Protein AF-A0A7M5USA5-F1 (afdb_monomer_lite)

Organism: NCBI:txid252671

pLDDT: mean 71.32, std 24.09, range [28.53, 96.38]

Structure (mmCIF, N/CA/C/O backbone):
data_AF-A0A7M5USA5-F1
#
_entry.id   AF-A0A7M5USA5-F1
#
loop_
_atom_site.group_PDB
_atom_site.id
_atom_site.type_symbol
_atom_site.label_atom_id
_atom_site.label_alt_id
_atom_site.label_comp_id
_atom_site.label_asym_id
_atom_site.label_entity_id
_atom_site.label_seq_id
_atom_site.pdbx_PDB_ins_code
_atom_site.Cartn_x
_atom_site.Cartn_y
_atom_site.Cartn_z
_atom_site.occupancy
_atom_site.B_iso_or_equiv
_atom_site.auth_seq_id
_atom_site.auth_comp_id
_atom_site.auth_asym_id
_atom_site.auth_atom_id
_atom_site.pdbx_PDB_model_num
ATOM 1 N N . GLU A 1 1 ? 6.408 -23.759 -11.674 1.00 32.53 1 GLU A N 1
ATOM 2 C CA . GLU A 1 1 ? 5.361 -23.485 -12.680 1.00 32.53 1 GLU A CA 1
ATOM 3 C C . GLU A 1 1 ? 4.675 -22.174 -12.311 1.00 32.53 1 GLU A C 1
ATOM 5 O O . GLU A 1 1 ? 4.204 -22.049 -11.188 1.00 32.53 1 GLU A O 1
ATOM 10 N N . LEU A 1 2 ? 4.732 -21.152 -13.175 1.00 35.84 2 LEU A N 1
ATOM 11 C CA . LEU A 1 2 ? 4.056 -19.869 -12.933 1.00 35.84 2 LEU A CA 1
ATOM 12 C C . LEU A 1 2 ? 2.534 -20.080 -13.027 1.00 35.84 2 LEU A C 1
ATOM 14 O O . LEU A 1 2 ? 2.083 -20.616 -14.042 1.00 35.84 2 LEU A O 1
ATOM 18 N N . PRO A 1 3 ? 1.722 -19.645 -12.047 1.00 38.16 3 PRO A N 1
ATOM 19 C CA . PRO A 1 3 ? 0.278 -19.741 -12.179 1.00 38.16 3 PRO A CA 1
ATOM 20 C C . PRO A 1 3 ? -0.201 -18.776 -13.269 1.00 38.16 3 PRO A C 1
ATOM 22 O O . PRO A 1 3 ? -0.024 -17.559 -13.188 1.00 38.16 3 PRO A O 1
ATOM 25 N N . ALA A 1 4 ? -0.793 -19.354 -14.312 1.00 43.62 4 ALA A N 1
ATOM 26 C CA . ALA A 1 4 ? -1.356 -18.646 -15.446 1.00 43.62 4 ALA A CA 1
ATOM 27 C C . ALA A 1 4 ? -2.430 -17.650 -14.983 1.00 43.62 4 ALA A C 1
ATOM 29 O O . ALA A 1 4 ? -3.458 -18.028 -14.419 1.00 43.62 4 ALA A O 1
ATOM 30 N N . ILE A 1 5 ? -2.191 -16.365 -15.248 1.00 43.75 5 ILE A N 1
ATOM 31 C CA . ILE A 1 5 ? -3.155 -15.292 -15.009 1.00 43.75 5 ILE A CA 1
ATOM 32 C C . ILE A 1 5 ? -4.403 -15.580 -15.867 1.00 43.75 5 ILE A C 1
ATOM 34 O O . ILE A 1 5 ? -4.290 -15.653 -17.095 1.00 43.75 5 ILE A O 1
ATOM 38 N N . PRO A 1 6 ? -5.601 -15.740 -15.274 1.00 43.00 6 PRO A N 1
ATOM 39 C CA . PRO A 1 6 ? -6.801 -16.088 -16.026 1.00 43.00 6 PRO A CA 1
ATOM 40 C C . PRO A 1 6 ? -7.137 -15.019 -17.074 1.00 43.00 6 PRO A C 1
ATOM 42 O O . PRO A 1 6 ? -7.318 -13.846 -16.743 1.00 43.00 6 PRO A O 1
ATOM 45 N N . ALA A 1 7 ? -7.322 -15.429 -18.334 1.00 45.47 7 ALA A N 1
ATOM 46 C CA . ALA A 1 7 ? -7.621 -14.553 -19.479 1.00 45.47 7 ALA A CA 1
ATOM 47 C C . ALA A 1 7 ? -8.850 -13.631 -19.289 1.00 45.47 7 ALA A C 1
ATOM 49 O O . ALA A 1 7 ? -9.015 -12.633 -19.993 1.00 45.47 7 ALA A O 1
ATOM 50 N N . LYS A 1 8 ? -9.709 -13.932 -18.306 1.00 41.00 8 LYS A N 1
ATOM 51 C CA . LYS A 1 8 ? -10.848 -13.094 -17.907 1.00 41.00 8 LYS A CA 1
ATOM 52 C C . LYS A 1 8 ? -10.419 -11.763 -17.270 1.00 41.00 8 LYS A C 1
ATOM 54 O O . LYS A 1 8 ? -11.125 -10.774 -17.447 1.00 41.00 8 LYS A O 1
ATOM 59 N N . ILE A 1 9 ? -9.260 -11.714 -16.608 1.00 43.91 9 ILE A N 1
ATOM 60 C CA . ILE A 1 9 ? -8.714 -10.496 -15.983 1.00 43.91 9 ILE A CA 1
ATOM 61 C C . ILE A 1 9 ? -8.179 -9.536 -17.060 1.00 43.91 9 ILE A C 1
ATOM 63 O O . ILE A 1 9 ? -8.487 -8.346 -17.041 1.00 43.91 9 ILE A O 1
ATOM 67 N N . LEU A 1 10 ? -7.502 -10.064 -18.087 1.00 42.41 10 LEU A N 1
ATOM 68 C CA . LEU A 1 10 ? -6.999 -9.288 -19.233 1.00 42.41 10 LEU A CA 1
ATOM 69 C C . LEU A 1 10 ? -8.112 -8.626 -20.067 1.00 42.41 10 LEU A C 1
ATOM 71 O O . LEU A 1 10 ? -7.900 -7.559 -20.645 1.00 42.41 10 LEU A O 1
ATOM 75 N N . LYS A 1 11 ? -9.315 -9.216 -20.118 1.00 42.72 11 LYS A N 1
ATOM 76 C CA . LYS A 1 11 ? -10.466 -8.623 -20.825 1.00 42.72 11 LYS A CA 1
ATOM 77 C C . LYS A 1 11 ? -11.114 -7.455 -20.075 1.00 42.72 11 LYS A C 1
ATOM 79 O O . LYS A 1 11 ? -11.674 -6.581 -20.728 1.00 42.72 11 LYS A O 1
ATOM 84 N N . GLN A 1 12 ? -11.025 -7.405 -18.745 1.00 43.75 12 GLN A N 1
ATOM 85 C CA . GLN A 1 12 ? -11.621 -6.316 -17.957 1.00 43.75 12 GLN A CA 1
ATOM 86 C C . GLN A 1 12 ? -10.789 -5.027 -18.019 1.00 43.75 12 GLN A C 1
ATOM 88 O O . GLN A 1 12 ? -11.360 -3.941 -18.081 1.00 43.75 12 GLN A O 1
ATOM 93 N N . ILE A 1 13 ? -9.461 -5.143 -18.135 1.00 47.72 13 ILE A N 1
ATOM 94 C CA . ILE A 1 13 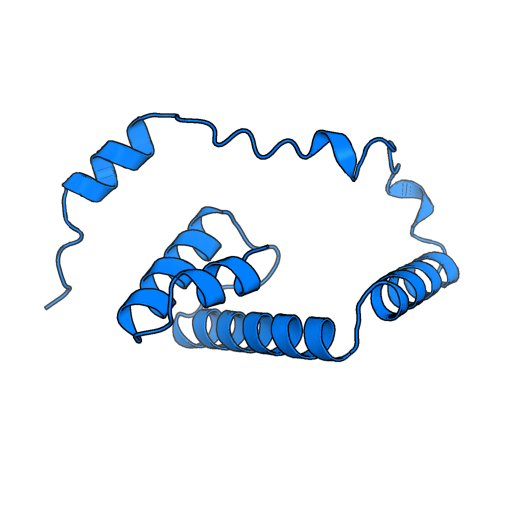? -8.542 -4.000 -18.295 1.00 47.72 13 ILE A CA 1
ATOM 95 C C . ILE A 1 13 ? -8.804 -3.254 -19.620 1.00 47.72 13 ILE A C 1
ATOM 97 O O . ILE A 1 13 ? -8.737 -2.030 -19.675 1.00 47.72 13 ILE A O 1
ATOM 101 N N . LYS A 1 14 ? -9.213 -3.967 -20.680 1.00 41.22 14 LYS A N 1
ATOM 102 C CA . LYS A 1 14 ? -9.569 -3.365 -21.980 1.00 41.22 14 LYS A CA 1
ATOM 103 C C . LYS A 1 14 ? -10.932 -2.657 -22.005 1.00 41.22 14 LYS A C 1
ATOM 105 O O . LYS A 1 14 ? -11.243 -2.003 -22.993 1.00 41.22 14 LYS A O 1
ATOM 110 N N . SER A 1 15 ? -11.751 -2.772 -20.956 1.00 38.78 15 SER A N 1
ATOM 111 C CA . SER A 1 15 ? -13.121 -2.234 -20.954 1.00 38.78 15 SER A CA 1
ATOM 112 C C . SER A 1 15 ? -13.211 -0.742 -20.617 1.00 38.78 15 SER A C 1
ATOM 114 O O . SER A 1 15 ? -14.322 -0.214 -20.662 1.00 38.78 15 SER A O 1
ATOM 116 N N . GLY A 1 16 ? -12.115 -0.060 -20.262 1.00 37.28 16 GLY A N 1
ATOM 117 C CA . GLY A 1 16 ? -12.098 1.405 -20.136 1.00 37.28 16 GLY A CA 1
ATOM 118 C C . GLY A 1 16 ? -13.179 1.992 -19.220 1.00 37.28 16 GLY A C 1
ATOM 119 O O . GLY A 1 16 ? -13.582 3.141 -19.398 1.00 37.28 16 GLY A O 1
ATOM 120 N N . ARG A 1 17 ? -13.688 1.224 -18.245 1.00 37.91 17 ARG A N 1
ATOM 121 C CA . ARG A 1 17 ? -14.636 1.754 -17.265 1.00 37.91 17 ARG A CA 1
ATOM 122 C C . ARG A 1 17 ? -13.846 2.560 -16.255 1.00 37.91 17 ARG A C 1
ATOM 124 O O . ARG A 1 17 ? -13.416 2.037 -15.232 1.00 37.91 17 ARG A O 1
ATOM 131 N N . ARG A 1 18 ? -13.672 3.842 -16.583 1.00 40.59 18 ARG A N 1
ATOM 132 C CA . ARG A 1 18 ? -13.366 4.914 -15.637 1.00 40.59 18 ARG A CA 1
ATOM 133 C C . ARG A 1 18 ? -14.231 4.704 -14.401 1.00 40.59 18 ARG A C 1
ATOM 135 O O . ARG A 1 18 ? -15.421 5.016 -14.414 1.00 40.59 18 ARG A O 1
ATOM 142 N N . ILE A 1 19 ? -13.631 4.212 -13.327 1.00 37.31 19 ILE A N 1
ATOM 143 C CA . ILE A 1 19 ? -14.165 4.491 -12.006 1.00 37.31 19 ILE A CA 1
ATOM 144 C C . ILE A 1 19 ? -13.883 5.979 -11.820 1.00 37.31 19 ILE A C 1
ATOM 146 O O . ILE A 1 19 ? -12.767 6.387 -11.515 1.00 37.31 19 ILE A O 1
ATOM 150 N N . GLN A 1 20 ? -14.885 6.803 -12.123 1.00 32.84 20 GLN A N 1
ATOM 151 C CA . GLN A 1 20 ? -14.938 8.196 -11.700 1.00 32.84 20 GLN A CA 1
ATOM 152 C C . GLN A 1 20 ? -15.027 8.189 -10.173 1.00 32.84 20 GLN A C 1
ATOM 154 O O . GLN A 1 20 ? -16.097 8.323 -9.586 1.00 32.84 20 GLN A O 1
ATOM 159 N N . ILE A 1 21 ? -13.891 7.983 -9.510 1.00 37.94 21 ILE A N 1
ATOM 160 C CA . ILE A 1 21 ? -13.733 8.464 -8.149 1.00 37.94 21 ILE A CA 1
ATOM 161 C C . ILE A 1 21 ? -13.675 9.976 -8.325 1.00 37.94 21 ILE A C 1
ATOM 163 O O . ILE A 1 21 ? -12.710 10.511 -8.866 1.00 37.94 21 ILE A O 1
ATOM 167 N N . SER A 1 22 ? -14.778 10.642 -7.996 1.00 34.97 22 SER A N 1
ATOM 168 C CA . SER A 1 22 ? -14.905 12.095 -8.022 1.00 34.97 22 SER A CA 1
ATOM 169 C C . SER A 1 22 ? -13.886 12.707 -7.052 1.00 34.97 22 SER A C 1
ATOM 171 O O . SER A 1 22 ? -14.218 13.044 -5.917 1.00 34.97 22 SER A O 1
ATOM 173 N N . LEU A 1 23 ? -12.649 12.887 -7.524 1.00 37.81 23 LEU A N 1
ATOM 174 C CA . LEU A 1 23 ? -11.571 13.653 -6.888 1.00 37.81 23 LEU A CA 1
ATOM 175 C C . LEU A 1 23 ? -11.890 15.164 -6.848 1.00 37.81 23 LEU A C 1
ATOM 177 O O . LEU A 1 23 ? -11.106 15.973 -6.368 1.00 37.81 23 LEU A O 1
ATOM 181 N N . SER A 1 24 ? -13.068 15.556 -7.338 1.00 28.53 24 SER A N 1
ATOM 182 C CA . SER A 1 24 ? -13.562 16.928 -7.442 1.00 28.53 24 SER A CA 1
ATOM 183 C C . SER A 1 24 ? -13.939 17.571 -6.102 1.00 28.53 24 SER A C 1
ATOM 185 O O . SER A 1 24 ? -14.271 18.749 -6.091 1.00 28.53 24 SER A O 1
ATOM 187 N N . ARG A 1 25 ? -13.945 16.831 -4.980 1.00 34.75 25 ARG A N 1
ATOM 188 C CA . ARG A 1 25 ? -14.343 17.377 -3.663 1.00 34.75 25 ARG A CA 1
ATOM 189 C C . ARG A 1 25 ? -13.200 17.653 -2.687 1.00 34.75 25 ARG A C 1
ATOM 191 O O . ARG A 1 25 ? -13.460 18.284 -1.672 1.00 34.75 25 ARG A O 1
ATOM 198 N N . VAL A 1 26 ? -11.970 17.217 -2.967 1.00 40.03 26 VAL A N 1
ATOM 199 C CA . VAL A 1 26 ? -10.844 17.395 -2.023 1.00 40.03 26 VAL A CA 1
ATOM 200 C C . VAL A 1 26 ? -9.744 18.308 -2.571 1.00 40.03 26 VAL A C 1
ATOM 202 O O . VAL A 1 26 ? -9.040 18.936 -1.792 1.00 40.03 26 VAL A O 1
ATOM 205 N N . LEU A 1 27 ? -9.613 18.458 -3.892 1.00 34.31 27 LEU A N 1
ATOM 206 C CA . LEU A 1 27 ? -8.495 19.195 -4.497 1.00 34.31 27 LEU A CA 1
ATOM 207 C C . LEU A 1 27 ? -8.949 20.230 -5.532 1.00 34.31 27 LEU A C 1
ATOM 209 O O . LEU A 1 27 ? -8.379 20.347 -6.612 1.00 34.31 27 LEU A O 1
ATOM 213 N N . SER A 1 28 ? -9.966 21.026 -5.207 1.00 35.19 28 SER A N 1
ATOM 214 C CA . SER A 1 28 ? -10.258 22.264 -5.941 1.00 35.19 28 SER A CA 1
ATOM 215 C C . SER A 1 28 ? -9.382 23.418 -5.445 1.00 35.19 28 SER A C 1
ATOM 217 O O . SER A 1 28 ? -9.890 24.463 -5.052 1.00 35.19 28 SER A O 1
ATOM 219 N N . LEU A 1 29 ? -8.061 23.229 -5.462 1.00 35.91 29 LEU A N 1
ATOM 220 C CA . LEU A 1 29 ? -7.100 24.326 -5.399 1.00 35.91 29 LEU A CA 1
ATOM 221 C C . LEU A 1 29 ? -5.968 24.055 -6.401 1.00 35.91 29 LEU A C 1
ATOM 223 O O . LEU A 1 29 ? -5.373 22.976 -6.365 1.00 35.91 29 LEU A O 1
ATOM 227 N N . PRO A 1 30 ? -5.652 25.008 -7.296 1.00 39.25 30 PRO A N 1
ATOM 228 C CA . PRO A 1 30 ? -4.490 24.910 -8.162 1.00 39.25 30 PRO A CA 1
ATOM 229 C C . PRO A 1 30 ? -3.243 25.144 -7.302 1.00 39.25 30 PRO A C 1
ATOM 231 O O . PRO A 1 30 ? -2.794 26.277 -7.138 1.00 39.25 30 PRO A O 1
ATOM 234 N N . VAL A 1 31 ? -2.697 24.090 -6.693 1.00 48.03 31 VAL A N 1
ATOM 235 C CA . VAL A 1 31 ? -1.452 24.215 -5.928 1.00 48.03 31 VAL A CA 1
ATOM 236 C C . VAL A 1 31 ? -0.304 24.289 -6.926 1.00 48.03 31 VAL A C 1
ATOM 238 O O . VAL A 1 31 ? 0.158 23.291 -7.474 1.00 48.03 31 VAL A O 1
ATOM 241 N N . ASN A 1 32 ? 0.114 25.517 -7.207 1.00 40.62 32 ASN A N 1
ATOM 242 C CA . ASN A 1 32 ? 1.289 25.816 -8.001 1.00 40.62 32 ASN A CA 1
ATOM 243 C C . ASN A 1 32 ? 2.526 25.342 -7.215 1.00 40.62 32 ASN A C 1
ATOM 245 O O . ASN A 1 32 ? 2.949 25.984 -6.254 1.00 40.62 32 ASN A O 1
ATOM 249 N N . CYS A 1 33 ? 3.080 24.186 -7.599 1.00 42.28 33 CYS A N 1
ATOM 250 C CA . CYS A 1 33 ? 4.187 23.513 -6.903 1.00 42.28 33 CYS A CA 1
ATOM 251 C C . CYS A 1 33 ? 5.474 24.349 -6.776 1.00 42.28 33 CYS A C 1
ATOM 253 O O . CYS A 1 33 ? 6.376 23.968 -6.037 1.00 42.28 33 CYS A O 1
ATOM 255 N N . SER A 1 34 ? 5.563 25.492 -7.458 1.00 46.00 34 SER A N 1
ATOM 256 C CA . SER A 1 34 ? 6.719 26.392 -7.417 1.00 46.00 34 SER A CA 1
ATOM 257 C C . SER A 1 34 ? 6.895 27.148 -6.087 1.00 46.00 34 SER A C 1
ATOM 259 O O . SER A 1 34 ? 7.971 27.692 -5.854 1.00 46.00 34 SER A O 1
ATOM 261 N N . GLN A 1 35 ? 5.897 27.150 -5.188 1.00 41.91 35 GLN A N 1
ATOM 262 C CA . GLN A 1 35 ? 5.976 27.821 -3.875 1.00 41.91 35 GLN A CA 1
ATOM 263 C C . GLN A 1 35 ? 6.263 26.894 -2.678 1.00 41.91 35 GLN A C 1
ATOM 265 O O . GLN A 1 35 ? 6.489 27.379 -1.571 1.00 41.91 35 GLN A O 1
ATOM 270 N N . LEU A 1 36 ? 6.310 25.571 -2.872 1.00 48.75 36 LEU A N 1
ATOM 271 C CA . LEU A 1 36 ? 6.562 24.599 -1.793 1.00 48.75 36 LEU A CA 1
ATOM 272 C C . LEU A 1 36 ? 8.048 24.486 -1.392 1.00 48.75 36 LEU A C 1
ATOM 274 O O . LEU A 1 36 ? 8.383 23.741 -0.475 1.00 48.75 36 LEU A O 1
ATOM 278 N N . CYS A 1 37 ? 8.935 25.239 -2.048 1.00 44.19 37 CYS A N 1
ATOM 279 C CA . CYS A 1 37 ? 10.384 25.213 -1.821 1.00 44.19 37 CYS A CA 1
ATOM 280 C C . CYS A 1 37 ? 10.859 26.054 -0.620 1.00 44.19 37 CYS A C 1
ATOM 282 O O . CYS A 1 37 ? 12.054 26.071 -0.330 1.00 44.19 37 CYS A O 1
ATOM 284 N N . ASN A 1 38 ? 9.959 26.738 0.095 1.00 48.62 38 ASN A N 1
ATOM 285 C CA . ASN A 1 38 ? 10.299 27.389 1.361 1.00 48.62 38 ASN A CA 1
ATOM 286 C C . ASN A 1 38 ? 10.181 26.356 2.486 1.00 48.62 38 ASN A C 1
ATOM 288 O O . ASN A 1 38 ? 9.088 25.870 2.763 1.00 48.62 38 ASN A O 1
ATOM 292 N N . GLY A 1 39 ? 11.303 26.021 3.132 1.00 56.28 39 GLY A N 1
ATOM 293 C CA . GLY A 1 39 ? 11.421 24.909 4.087 1.00 56.28 39 GLY A CA 1
ATOM 294 C C . GLY A 1 39 ? 10.417 24.881 5.253 1.00 56.28 39 GLY A C 1
ATOM 295 O O . GLY A 1 39 ? 10.273 23.830 5.872 1.00 56.28 39 GLY A O 1
ATOM 296 N N . SER A 1 40 ? 9.687 25.971 5.532 1.00 62.84 40 SER A N 1
ATOM 297 C CA . SER A 1 40 ? 8.593 25.967 6.514 1.00 62.84 40 SER A CA 1
ATOM 298 C C . SER A 1 40 ? 7.309 25.327 5.975 1.00 62.84 40 SER A C 1
ATOM 300 O O . SER A 1 40 ? 6.679 24.561 6.690 1.00 62.84 40 SER A O 1
ATOM 302 N N . LEU A 1 41 ? 6.950 25.538 4.702 1.00 70.44 41 LEU A N 1
ATOM 303 C CA . LEU A 1 41 ? 5.650 25.108 4.172 1.00 70.44 41 LEU A CA 1
ATOM 304 C C . LEU A 1 41 ? 5.540 23.582 4.073 1.00 70.44 41 LEU A C 1
ATOM 306 O O . LEU A 1 41 ? 4.483 23.017 4.338 1.00 70.44 41 LEU A O 1
ATOM 310 N N . GLY A 1 42 ? 6.639 22.900 3.736 1.00 66.75 42 GLY A N 1
ATOM 311 C CA . GLY A 1 42 ? 6.692 21.438 3.767 1.00 66.75 42 GLY A CA 1
ATOM 312 C C . GLY A 1 42 ? 6.515 20.883 5.184 1.00 66.75 42 GLY A C 1
ATOM 313 O O . GLY A 1 42 ? 5.798 19.904 5.377 1.00 66.75 42 GLY A O 1
ATOM 314 N N . HIS A 1 43 ? 7.117 21.535 6.181 1.00 66.25 43 HIS A N 1
ATOM 315 C CA . HIS A 1 43 ? 6.969 21.158 7.585 1.00 66.25 43 HIS A CA 1
ATOM 316 C C . HIS A 1 43 ? 5.539 21.406 8.090 1.00 66.25 43 HIS A C 1
ATOM 318 O O . HIS A 1 43 ? 4.947 20.523 8.712 1.00 66.25 43 HIS A O 1
ATOM 324 N N . ASP A 1 44 ? 4.956 22.555 7.746 1.00 73.44 44 ASP A N 1
ATOM 325 C CA . ASP A 1 44 ? 3.587 22.931 8.106 1.00 73.44 44 ASP A CA 1
ATOM 326 C C . ASP A 1 44 ? 2.557 22.001 7.448 1.00 73.44 44 ASP A C 1
ATOM 328 O O . ASP A 1 44 ? 1.610 21.560 8.097 1.00 73.44 44 ASP A O 1
ATOM 332 N N . LEU A 1 45 ? 2.775 21.615 6.185 1.00 74.50 45 LEU A N 1
ATOM 333 C CA . LEU A 1 45 ? 1.933 20.649 5.474 1.00 74.50 45 LEU A CA 1
ATOM 334 C C . LEU A 1 45 ? 1.994 19.260 6.119 1.00 74.50 45 LEU A C 1
ATOM 336 O O . LEU A 1 45 ? 0.964 18.604 6.276 1.00 74.50 45 LEU A O 1
ATOM 340 N N . VAL A 1 46 ? 3.190 18.806 6.505 1.00 73.94 46 VAL A N 1
ATOM 341 C CA . VAL A 1 46 ? 3.361 17.527 7.208 1.00 73.94 46 VAL A CA 1
ATOM 342 C C . VAL A 1 46 ? 2.696 17.569 8.584 1.00 73.94 46 VAL A C 1
ATOM 344 O O . VAL A 1 46 ? 2.076 16.580 8.975 1.00 73.94 46 VAL A O 1
ATOM 347 N N . GLY A 1 47 ? 2.794 18.691 9.304 1.00 72.69 47 GLY A N 1
ATOM 348 C CA . GLY A 1 47 ? 2.094 18.912 10.571 1.00 72.69 47 GLY A CA 1
ATOM 349 C C . GLY A 1 47 ? 0.578 18.832 10.402 1.00 72.69 47 GLY A C 1
ATOM 350 O O . GLY A 1 47 ? -0.068 17.999 11.032 1.00 72.69 47 GLY A O 1
ATOM 351 N N . LEU A 1 48 ? 0.031 19.594 9.453 1.00 80.19 48 LEU A N 1
ATOM 352 C CA . LEU A 1 48 ? -1.400 19.597 9.150 1.00 80.19 48 LEU A CA 1
ATOM 353 C C . LEU A 1 48 ? -1.909 18.207 8.746 1.00 80.19 48 LEU A C 1
ATOM 355 O O . LEU A 1 48 ? -2.973 17.781 9.190 1.00 80.19 48 LEU A O 1
ATOM 359 N N . LEU A 1 49 ? -1.148 17.473 7.927 1.00 77.44 49 LEU A N 1
ATOM 360 C CA . LEU A 1 49 ? -1.528 16.127 7.507 1.00 77.44 49 LEU A CA 1
ATOM 361 C C . LEU A 1 49 ? -1.545 15.150 8.691 1.00 77.44 49 LEU A C 1
ATOM 363 O O . LEU A 1 49 ? -2.463 14.335 8.789 1.00 77.44 49 LEU A O 1
ATOM 367 N N . LYS A 1 50 ? -0.565 15.242 9.599 1.00 72.94 50 LYS A N 1
ATOM 368 C CA . LYS A 1 50 ? -0.521 14.422 10.819 1.00 72.94 50 LYS A CA 1
ATOM 369 C C . LYS A 1 50 ? -1.715 14.705 11.728 1.00 72.94 50 LYS A C 1
ATOM 371 O O . LYS A 1 50 ? -2.363 13.756 12.155 1.00 72.94 50 LYS A O 1
ATOM 376 N N . ASP A 1 51 ? -2.041 15.976 11.944 1.00 78.81 51 ASP A N 1
ATOM 377 C CA . ASP A 1 51 ? -3.137 16.382 12.832 1.00 78.81 51 ASP A CA 1
ATOM 378 C C . ASP A 1 51 ? -4.524 16.141 12.216 1.00 78.81 51 ASP A C 1
ATOM 380 O O . ASP A 1 51 ? -5.514 15.984 12.929 1.00 78.81 51 ASP A O 1
ATOM 384 N N . SER A 1 52 ? -4.612 16.058 10.884 1.00 83.56 52 SER A N 1
ATOM 385 C CA . SER A 1 52 ? -5.865 15.763 10.177 1.00 83.56 52 SER A CA 1
ATOM 386 C C . SER A 1 52 ? -6.342 14.313 10.330 1.00 83.56 52 SER A C 1
ATOM 388 O O . SER A 1 52 ? -7.498 14.006 10.025 1.00 83.56 52 SER A O 1
ATOM 390 N N . LEU A 1 53 ? -5.472 13.407 10.791 1.00 82.44 53 LEU A N 1
ATOM 391 C CA . LEU A 1 53 ? -5.769 11.986 10.935 1.00 82.44 53 LEU A CA 1
ATOM 392 C C . LEU A 1 53 ? -5.888 11.599 12.408 1.00 82.44 53 LEU A C 1
ATOM 394 O O . LEU A 1 53 ? -5.017 11.880 13.224 1.00 82.44 53 LEU A O 1
ATOM 398 N N . ALA A 1 54 ? -6.934 10.841 12.740 1.00 86.94 54 ALA A N 1
ATOM 399 C CA . ALA A 1 54 ? -6.998 10.183 14.039 1.00 86.94 54 ALA A CA 1
ATOM 400 C C . ALA A 1 54 ? -5.803 9.212 14.210 1.00 86.94 54 ALA A C 1
ATOM 402 O O . ALA A 1 54 ? -5.433 8.536 13.240 1.00 86.94 54 ALA A O 1
ATOM 403 N N . PRO A 1 55 ? -5.243 9.046 15.428 1.00 85.62 55 PRO A N 1
ATOM 404 C CA . PRO A 1 55 ? -4.079 8.180 15.655 1.00 85.62 55 PRO A CA 1
ATOM 405 C C . PRO A 1 55 ? -4.265 6.731 15.175 1.00 85.62 55 PRO A C 1
ATOM 407 O O . PRO A 1 55 ? -3.345 6.119 14.633 1.00 85.62 55 PRO A O 1
ATOM 410 N N . SER A 1 56 ? -5.475 6.179 15.317 1.00 85.44 56 SER A N 1
ATOM 411 C CA . SER A 1 56 ? -5.821 4.836 14.830 1.00 85.44 56 SER A CA 1
ATOM 412 C C . SER A 1 56 ? -5.814 4.739 13.299 1.00 85.44 56 SER A C 1
ATOM 414 O O . SER A 1 56 ? -5.350 3.743 12.736 1.00 85.44 56 SER A O 1
ATOM 416 N N . THR A 1 57 ? -6.271 5.786 12.611 1.00 86.62 57 THR A N 1
ATOM 417 C CA . THR A 1 57 ? -6.224 5.891 11.148 1.00 86.62 57 THR A CA 1
ATOM 418 C C . THR A 1 57 ? -4.781 5.988 10.665 1.00 86.62 57 THR A C 1
ATOM 420 O O . THR A 1 57 ? -4.385 5.240 9.771 1.00 86.62 57 THR A O 1
ATOM 423 N N . GLN A 1 58 ? -3.965 6.828 11.310 1.00 85.38 58 GLN A N 1
ATOM 424 C CA . GLN A 1 58 ? -2.539 6.945 11.003 1.00 85.38 58 GLN A CA 1
ATOM 425 C C . GLN A 1 58 ? -1.824 5.596 11.158 1.00 85.38 58 GLN A C 1
ATOM 427 O O . GLN A 1 58 ? -1.091 5.180 10.262 1.00 85.38 58 GLN A O 1
ATOM 432 N N . ALA A 1 59 ? -2.070 4.876 12.257 1.00 86.94 59 ALA A N 1
ATOM 433 C CA . ALA A 1 59 ? -1.496 3.551 12.476 1.00 86.94 59 ALA A CA 1
ATOM 434 C C . ALA A 1 59 ? -1.893 2.555 11.371 1.00 86.94 59 ALA A C 1
ATOM 436 O O . ALA A 1 59 ? -1.053 1.788 10.892 1.00 86.94 59 ALA A O 1
ATOM 437 N N . THR A 1 60 ? -3.150 2.606 10.925 1.00 88.75 60 THR A N 1
ATOM 438 C CA . THR A 1 60 ? -3.669 1.730 9.867 1.00 88.75 60 THR A CA 1
ATOM 439 C C . THR A 1 60 ? -3.004 2.015 8.520 1.00 88.75 60 THR A C 1
ATOM 441 O O . THR A 1 60 ? -2.524 1.083 7.871 1.00 88.75 60 THR A O 1
ATOM 444 N N . TYR A 1 61 ? -2.889 3.287 8.126 1.00 87.81 61 TYR A N 1
ATOM 445 C CA . TYR A 1 61 ? -2.184 3.666 6.898 1.00 87.81 61 TYR A CA 1
ATOM 446 C C . TYR A 1 61 ? -0.701 3.314 6.957 1.00 87.81 61 TYR A C 1
ATOM 448 O O . TYR A 1 61 ? -0.176 2.731 6.012 1.00 87.81 61 TYR A O 1
ATOM 456 N N . MET A 1 62 ? -0.033 3.559 8.086 1.00 89.94 62 MET A N 1
ATOM 457 C CA . MET A 1 62 ? 1.372 3.175 8.257 1.00 89.94 62 MET A CA 1
ATOM 458 C C . MET A 1 62 ? 1.573 1.660 8.156 1.00 89.94 62 MET A C 1
ATOM 460 O O .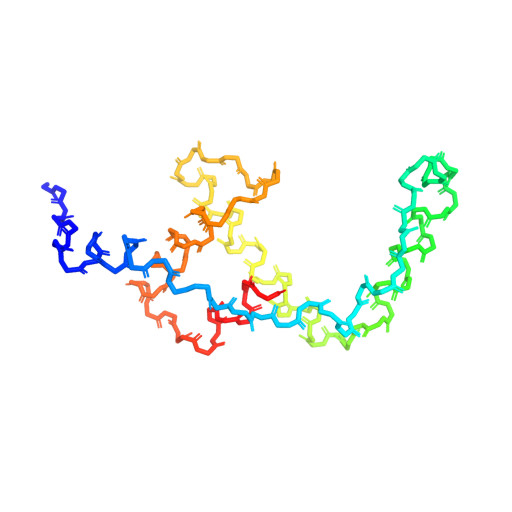 MET A 1 62 ? 2.582 1.212 7.611 1.00 89.94 62 MET A O 1
ATOM 464 N N . SER A 1 63 ? 0.618 0.859 8.641 1.00 90.00 63 SER A N 1
ATOM 465 C CA . SER A 1 63 ? 0.647 -0.593 8.450 1.00 90.00 63 SER A CA 1
ATOM 466 C C . SER A 1 63 ? 0.503 -0.980 6.976 1.00 90.00 63 SER A C 1
ATOM 468 O O . SER A 1 63 ? 1.223 -1.866 6.513 1.00 90.00 63 SER A O 1
ATOM 470 N N . GLY A 1 64 ? -0.398 -0.326 6.239 1.00 91.38 64 GLY A N 1
ATOM 471 C CA . GLY A 1 64 ? -0.575 -0.547 4.802 1.00 91.38 64 GLY A CA 1
ATOM 472 C C . GLY A 1 64 ? 0.673 -0.183 4.001 1.00 91.38 64 GLY A C 1
ATOM 473 O O . GLY A 1 64 ? 1.170 -1.007 3.235 1.00 91.38 64 GLY A O 1
ATOM 474 N N . ILE A 1 65 ? 1.242 0.997 4.264 1.00 92.62 65 ILE A N 1
ATOM 475 C CA . ILE A 1 65 ? 2.476 1.487 3.634 1.00 92.62 65 ILE A CA 1
ATOM 476 C C . ILE A 1 65 ? 3.634 0.519 3.882 1.00 92.62 65 ILE A C 1
ATOM 478 O O . ILE A 1 65 ? 4.314 0.133 2.935 1.00 92.62 65 ILE A O 1
ATOM 482 N N . ARG A 1 66 ? 3.840 0.062 5.126 1.00 94.62 66 ARG A N 1
ATOM 483 C CA . ARG A 1 66 ? 4.882 -0.935 5.432 1.00 94.62 66 ARG A CA 1
ATOM 484 C C . ARG A 1 66 ? 4.666 -2.242 4.675 1.00 94.62 66 ARG A C 1
ATOM 486 O O . ARG A 1 66 ? 5.615 -2.792 4.127 1.00 94.62 66 ARG A O 1
ATOM 493 N N . SER A 1 67 ? 3.427 -2.728 4.612 1.00 94.19 67 SER A N 1
ATOM 494 C CA . SER A 1 67 ? 3.109 -3.942 3.854 1.00 94.19 67 SER A CA 1
ATOM 495 C C . SER A 1 67 ? 3.390 -3.777 2.358 1.00 94.19 67 SER A C 1
ATOM 497 O O . SER A 1 67 ? 3.847 -4.724 1.718 1.00 94.19 67 SER A O 1
ATOM 499 N N . TYR A 1 68 ? 3.123 -2.596 1.804 1.00 95.44 68 TYR A N 1
ATOM 500 C CA . TYR A 1 68 ? 3.386 -2.270 0.406 1.00 95.44 68 TYR A CA 1
ATOM 501 C C . TYR A 1 68 ? 4.884 -2.140 0.101 1.00 95.44 68 TYR A C 1
ATOM 503 O O . TYR A 1 68 ? 5.346 -2.707 -0.887 1.00 95.44 68 TYR A O 1
ATOM 511 N N . ILE A 1 69 ? 5.657 -1.474 0.965 1.00 95.56 69 ILE A N 1
ATOM 512 C CA . ILE A 1 69 ? 7.121 -1.377 0.831 1.00 95.56 69 ILE A CA 1
ATOM 513 C C . ILE A 1 69 ? 7.742 -2.775 0.870 1.00 95.56 69 ILE A C 1
ATOM 515 O O . ILE A 1 69 ? 8.459 -3.139 -0.052 1.00 95.56 69 ILE A O 1
ATOM 519 N N . ASN A 1 70 ? 7.356 -3.613 1.836 1.00 94.81 70 ASN A N 1
ATOM 520 C CA . ASN A 1 70 ? 7.842 -4.994 1.918 1.00 94.81 70 ASN A CA 1
ATOM 521 C C . ASN A 1 70 ? 7.489 -5.821 0.667 1.00 94.81 70 ASN A C 1
ATOM 523 O O . ASN A 1 70 ? 8.266 -6.670 0.222 1.00 94.81 70 ASN A O 1
ATOM 527 N N . PHE A 1 71 ? 6.302 -5.603 0.093 1.00 95.38 71 PHE A N 1
ATOM 528 C CA . PHE A 1 71 ? 5.929 -6.206 -1.185 1.00 95.38 71 PHE A CA 1
ATOM 529 C C . PHE A 1 71 ? 6.857 -5.735 -2.313 1.00 95.38 71 PHE A C 1
ATOM 531 O O . PHE A 1 71 ? 7.347 -6.570 -3.069 1.00 95.38 71 PHE A O 1
ATOM 538 N N . CYS A 1 72 ? 7.140 -4.435 -2.397 1.00 93.12 72 CYS A N 1
ATOM 539 C CA . CYS A 1 72 ? 8.034 -3.886 -3.412 1.00 93.12 72 CYS A CA 1
ATOM 540 C C . CYS A 1 72 ? 9.458 -4.434 -3.263 1.00 93.12 72 CYS A C 1
ATOM 542 O O . CYS A 1 72 ? 10.008 -4.950 -4.234 1.00 93.12 72 CYS A O 1
ATOM 544 N N . ASP A 1 73 ? 9.998 -4.438 -2.043 1.00 96.25 73 ASP A N 1
ATOM 545 C CA . ASP A 1 73 ? 11.338 -4.948 -1.741 1.00 96.25 73 ASP A CA 1
ATOM 546 C C . ASP A 1 73 ? 11.472 -6.431 -2.111 1.00 96.25 73 ASP A C 1
ATOM 548 O O . ASP A 1 73 ? 12.429 -6.834 -2.771 1.00 96.25 73 ASP A O 1
ATOM 552 N N . SER A 1 74 ? 10.472 -7.250 -1.764 1.00 96.06 74 SER A N 1
ATOM 553 C CA . SER A 1 74 ? 10.473 -8.687 -2.085 1.00 96.06 74 SER A CA 1
ATOM 554 C C . SER A 1 74 ? 10.352 -9.003 -3.580 1.00 96.06 74 SER A C 1
ATOM 556 O O . SER A 1 74 ? 10.668 -10.121 -3.983 1.00 96.06 74 SER A O 1
ATOM 558 N N . HIS A 1 75 ? 9.922 -8.042 -4.401 1.00 93.69 75 HIS A N 1
ATOM 559 C CA . HIS A 1 75 ? 9.764 -8.204 -5.850 1.00 93.69 75 HIS A CA 1
ATOM 560 C C . HIS A 1 75 ? 10.742 -7.337 -6.661 1.00 93.69 75 HIS A C 1
ATOM 562 O O . HIS A 1 75 ? 10.629 -7.286 -7.885 1.00 93.69 75 HIS A O 1
ATOM 568 N N . GLY A 1 76 ? 11.694 -6.659 -6.006 1.00 93.62 76 GLY A N 1
ATOM 569 C CA . GLY A 1 76 ? 12.664 -5.777 -6.665 1.00 93.62 76 GLY A CA 1
ATOM 570 C C . GLY A 1 76 ? 12.028 -4.560 -7.345 1.00 93.62 76 GLY A C 1
ATOM 571 O O . GLY A 1 76 ? 12.518 -4.100 -8.375 1.00 93.62 76 GLY A O 1
ATOM 572 N N . LEU A 1 77 ? 10.910 -4.066 -6.808 1.00 92.88 77 LEU A N 1
ATOM 573 C CA . LEU A 1 77 ? 10.148 -2.940 -7.348 1.00 92.88 77 LEU A CA 1
ATOM 574 C C . LEU A 1 77 ? 10.467 -1.661 -6.572 1.00 92.88 77 LEU A C 1
ATOM 576 O O . LEU A 1 77 ? 10.724 -1.691 -5.372 1.00 92.88 77 LEU A O 1
ATOM 580 N N . ILE A 1 78 ? 10.402 -0.517 -7.252 1.00 93.12 78 ILE A N 1
ATOM 581 C CA . ILE A 1 78 ? 10.556 0.792 -6.610 1.00 93.12 78 ILE A CA 1
ATOM 582 C C . ILE A 1 78 ? 9.194 1.201 -6.026 1.00 93.12 78 ILE A C 1
ATOM 584 O O . ILE A 1 78 ? 8.227 1.300 -6.785 1.00 93.12 78 ILE A O 1
ATOM 588 N N . PRO A 1 79 ? 9.083 1.451 -4.708 1.00 87.19 79 PRO A N 1
ATOM 589 C CA . PRO A 1 79 ? 7.789 1.690 -4.071 1.00 87.19 79 PRO A CA 1
ATOM 590 C C . PRO A 1 79 ? 7.168 3.043 -4.438 1.00 87.19 79 PRO A C 1
ATOM 592 O O . PRO A 1 79 ? 5.947 3.124 -4.595 1.00 87.19 79 PRO A O 1
ATOM 595 N N . PHE A 1 80 ? 7.981 4.094 -4.589 1.00 91.19 80 PHE A N 1
ATOM 596 C CA . PHE A 1 80 ? 7.508 5.456 -4.842 1.00 91.19 80 PHE A CA 1
ATOM 597 C C . PHE A 1 80 ? 8.270 6.142 -5.987 1.00 91.19 80 PHE A C 1
ATOM 599 O O . PHE A 1 80 ? 9.488 5.980 -6.070 1.00 91.19 80 PHE A O 1
ATOM 606 N N . PRO A 1 81 ? 7.592 6.962 -6.816 1.00 91.00 81 PRO A N 1
ATOM 607 C CA . PRO A 1 81 ? 6.138 7.162 -6.866 1.00 91.00 81 PRO A CA 1
ATOM 608 C C . PRO A 1 81 ? 5.405 5.886 -7.313 1.00 91.00 81 PRO A C 1
ATOM 610 O O . PRO A 1 81 ? 5.857 5.187 -8.218 1.00 91.00 81 PRO A O 1
ATOM 613 N N . SER A 1 82 ? 4.284 5.565 -6.663 1.00 88.69 82 SER A N 1
ATOM 614 C CA . SER A 1 82 ? 3.515 4.365 -6.998 1.00 88.69 82 SER A CA 1
ATOM 615 C C . SER A 1 82 ? 2.703 4.584 -8.277 1.00 88.69 82 SER A C 1
ATOM 617 O O . SER A 1 82 ? 2.163 5.662 -8.522 1.00 88.69 82 SER A O 1
ATOM 619 N N . SER A 1 83 ? 2.613 3.546 -9.111 1.00 91.25 83 SER A N 1
ATOM 620 C CA . SER A 1 83 ? 1.730 3.532 -10.281 1.00 91.25 83 SER A CA 1
ATOM 621 C C . SER A 1 83 ? 0.448 2.755 -9.985 1.00 91.25 83 SER A C 1
ATOM 623 O O . SER A 1 83 ? 0.439 1.856 -9.141 1.00 91.25 83 SER A O 1
ATOM 625 N N . GLU A 1 84 ? -0.631 3.045 -10.718 1.00 93.25 84 GLU A N 1
ATOM 626 C CA . GLU A 1 84 ? -1.893 2.295 -10.616 1.00 93.25 84 GLU A CA 1
ATOM 627 C C . GLU A 1 84 ? -1.671 0.788 -10.823 1.00 93.25 84 GLU A C 1
ATOM 629 O O . GLU A 1 84 ? -2.157 -0.028 -10.043 1.00 93.25 84 GLU A O 1
ATOM 634 N N . ALA A 1 85 ? -0.854 0.414 -11.814 1.00 92.81 85 ALA A N 1
ATOM 635 C CA . ALA A 1 85 ? -0.512 -0.980 -12.083 1.00 92.81 85 ALA A CA 1
ATOM 636 C C . ALA A 1 85 ? 0.159 -1.657 -10.875 1.00 92.81 85 ALA A C 1
ATOM 638 O O . ALA A 1 85 ? -0.184 -2.787 -10.525 1.00 92.81 85 ALA A O 1
ATOM 639 N N . LEU A 1 86 ? 1.076 -0.953 -10.207 1.00 92.44 86 LEU A N 1
ATOM 640 C CA . LEU A 1 86 ? 1.781 -1.462 -9.033 1.00 92.44 86 LEU A CA 1
ATOM 641 C C . LEU A 1 86 ? 0.836 -1.656 -7.836 1.00 92.44 86 LEU A C 1
ATOM 643 O O . LEU A 1 86 ? 0.895 -2.688 -7.165 1.00 92.44 86 LEU A O 1
ATOM 647 N N . LEU A 1 87 ? -0.100 -0.726 -7.624 1.00 94.38 87 LEU A N 1
ATOM 648 C CA . LEU A 1 87 ? -1.147 -0.854 -6.604 1.00 94.38 87 LEU A CA 1
ATOM 649 C C . LEU A 1 87 ? -2.123 -2.000 -6.912 1.00 94.38 87 LEU A C 1
ATOM 651 O O . LEU A 1 87 ? -2.548 -2.713 -5.997 1.00 94.38 87 LEU A O 1
ATOM 655 N N . CYS A 1 88 ? -2.446 -2.241 -8.185 1.00 95.38 88 CYS A N 1
ATOM 656 C CA . CYS A 1 88 ? -3.234 -3.405 -8.592 1.00 95.38 88 CYS A CA 1
ATOM 657 C C . CYS A 1 88 ? -2.503 -4.720 -8.291 1.00 95.38 88 CYS A C 1
ATOM 659 O O . CYS A 1 88 ? -3.109 -5.630 -7.721 1.00 95.38 88 CYS A O 1
ATOM 661 N N . PHE A 1 89 ? -1.208 -4.821 -8.610 1.00 95.06 89 PHE A N 1
ATOM 662 C CA . PHE A 1 89 ? -0.414 -6.008 -8.276 1.00 95.06 89 PHE A CA 1
ATOM 663 C C . PHE A 1 89 ? -0.348 -6.2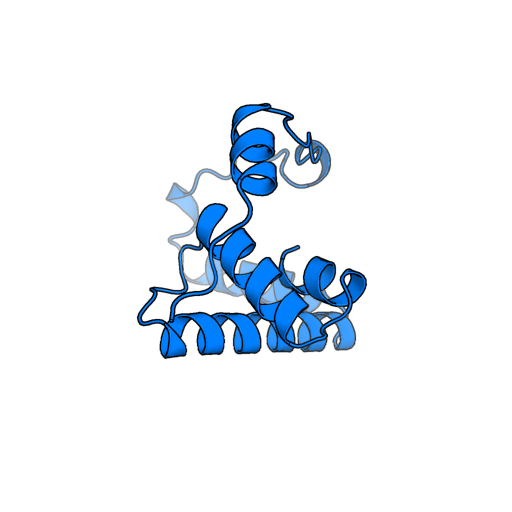40 -6.768 1.00 95.06 89 PHE A C 1
ATOM 665 O O . PHE A 1 89 ? -0.600 -7.357 -6.314 1.00 95.06 89 PHE A O 1
ATOM 672 N N . PHE A 1 90 ? -0.113 -5.184 -5.988 1.00 96.12 90 PHE A N 1
ATOM 673 C CA . PHE A 1 90 ? -0.142 -5.258 -4.530 1.00 96.12 90 PHE A CA 1
ATOM 674 C C . PHE A 1 90 ? -1.507 -5.712 -3.990 1.00 96.12 90 PHE A C 1
ATOM 676 O O . PHE A 1 90 ? -1.573 -6.516 -3.057 1.00 96.12 90 PHE A O 1
ATOM 683 N N . SER A 1 91 ? -2.605 -5.248 -4.592 1.00 95.56 91 SER A N 1
ATOM 684 C CA . SER A 1 91 ? -3.964 -5.641 -4.200 1.00 95.56 91 SER A CA 1
ATOM 685 C C . SER A 1 91 ? -4.213 -7.133 -4.436 1.00 95.56 91 SER A C 1
ATOM 687 O O . SER A 1 91 ? -4.730 -7.818 -3.555 1.00 95.56 91 SER A O 1
ATOM 689 N N . VAL A 1 92 ? -3.792 -7.660 -5.592 1.00 96.12 92 VAL A N 1
ATOM 690 C CA . VAL A 1 92 ? -3.888 -9.096 -5.909 1.00 96.12 92 VAL A CA 1
ATOM 691 C C . VAL A 1 92 ? -2.997 -9.921 -4.980 1.00 96.12 92 VAL A C 1
ATOM 693 O O . VAL A 1 92 ? -3.446 -10.929 -4.435 1.00 96.12 92 VAL A O 1
ATOM 696 N N . PHE A 1 93 ? -1.760 -9.477 -4.744 1.00 95.62 93 PHE A N 1
ATOM 697 C CA . PHE A 1 93 ? -0.841 -10.113 -3.800 1.00 95.62 93 PHE A CA 1
ATOM 698 C C . PHE A 1 93 ? -1.443 -10.191 -2.391 1.00 95.62 93 PHE A C 1
ATOM 700 O O . PHE A 1 93 ? -1.448 -11.255 -1.773 1.00 95.62 93 PHE A O 1
ATOM 707 N N . SER A 1 94 ? -2.012 -9.089 -1.902 1.00 95.19 94 SER A N 1
ATOM 708 C CA . SER A 1 94 ? -2.627 -9.013 -0.573 1.00 95.19 94 SER A CA 1
ATOM 709 C C . SER A 1 94 ? -3.856 -9.915 -0.458 1.00 95.19 94 SER A C 1
ATOM 711 O O . SER A 1 94 ? -4.022 -10.612 0.544 1.00 95.19 94 SER A O 1
ATOM 713 N N . PHE A 1 95 ? -4.687 -9.962 -1.501 1.00 96.38 95 PHE A N 1
ATOM 714 C CA . PHE A 1 95 ? -5.847 -10.850 -1.556 1.00 96.38 95 PHE A CA 1
ATOM 715 C C . PHE A 1 95 ? -5.439 -12.327 -1.508 1.00 96.38 95 PHE A C 1
ATOM 717 O O . PHE A 1 95 ? -5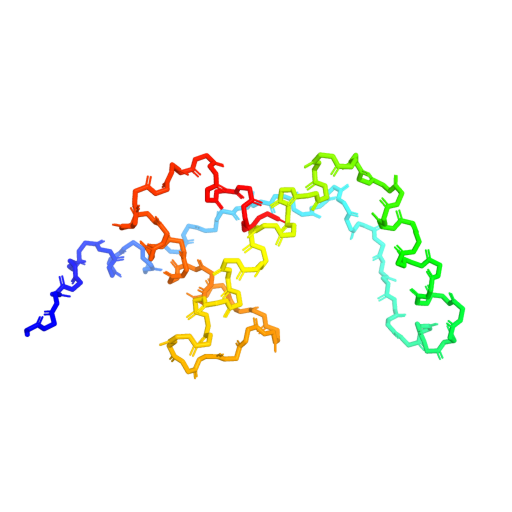.993 -13.094 -0.723 1.00 96.38 95 PHE A O 1
ATOM 724 N N . ASN A 1 96 ? -4.411 -12.715 -2.271 1.00 96.06 96 ASN A N 1
ATOM 725 C CA . ASN A 1 96 ? -3.890 -14.086 -2.277 1.00 96.06 96 ASN A CA 1
ATOM 726 C C . ASN A 1 96 ? -3.288 -14.509 -0.926 1.00 96.06 96 ASN A C 1
ATOM 728 O O . ASN A 1 96 ? -3.221 -15.699 -0.632 1.00 96.06 96 ASN A O 1
ATOM 732 N N . ARG A 1 97 ? -2.889 -13.552 -0.078 1.00 94.50 97 ARG A N 1
ATOM 733 C CA . ARG A 1 97 ? -2.452 -13.801 1.306 1.00 94.50 97 ARG A CA 1
ATOM 734 C C . ARG A 1 97 ? -3.603 -13.869 2.317 1.00 94.50 97 ARG A C 1
ATOM 736 O O . ARG A 1 97 ? -3.345 -13.986 3.511 1.00 94.50 97 ARG A O 1
ATOM 743 N N . GLY A 1 98 ? -4.852 -13.792 1.859 1.00 95.44 98 GLY A N 1
ATOM 744 C CA . GLY A 1 98 ? -6.042 -13.873 2.707 1.00 95.44 98 GLY A CA 1
ATOM 745 C C . GLY A 1 98 ? -6.432 -12.556 3.378 1.00 95.44 98 GLY A C 1
ATOM 746 O O . GLY A 1 98 ? -7.257 -12.558 4.290 1.00 95.44 98 GLY A O 1
ATOM 747 N N . ILE A 1 99 ? -5.870 -11.419 2.952 1.00 95.19 99 ILE A N 1
ATOM 748 C CA . ILE A 1 99 ? -6.278 -10.113 3.47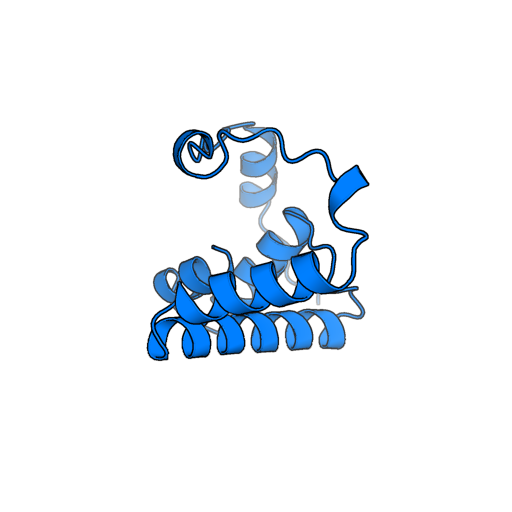6 1.00 95.19 99 ILE A CA 1
ATOM 749 C C . ILE A 1 99 ? -7.666 -9.761 2.930 1.00 95.19 99 ILE A C 1
ATOM 751 O O . ILE A 1 99 ? -7.914 -9.801 1.725 1.00 95.19 99 ILE A O 1
ATOM 755 N N . ALA A 1 100 ? -8.582 -9.383 3.822 1.00 94.62 100 ALA A N 1
ATOM 756 C CA . ALA A 1 100 ? -9.939 -9.014 3.442 1.00 94.62 100 ALA A CA 1
ATOM 757 C C . ALA A 1 100 ? -9.956 -7.789 2.510 1.00 94.62 100 ALA A C 1
ATOM 759 O O . ALA A 1 100 ? -9.271 -6.796 2.760 1.00 94.62 100 ALA A O 1
ATOM 760 N N . CYS A 1 101 ? -10.824 -7.794 1.492 1.00 92.56 101 CYS A N 1
ATOM 761 C CA . CYS A 1 101 ? -10.933 -6.693 0.524 1.00 92.56 101 CYS A CA 1
ATOM 762 C C . CYS A 1 101 ? -11.200 -5.328 1.179 1.00 92.56 101 CYS A C 1
ATOM 764 O O . CYS A 1 101 ? -10.732 -4.305 0.685 1.00 92.56 101 CYS A O 1
ATOM 766 N N . LYS A 1 102 ? -11.928 -5.304 2.306 1.00 92.75 102 LYS A N 1
ATOM 767 C CA . LYS A 1 102 ? -12.155 -4.079 3.090 1.00 92.75 102 LYS A CA 1
ATOM 768 C C . LYS A 1 102 ? -10.839 -3.484 3.598 1.00 92.75 102 LYS A C 1
ATOM 770 O O . LYS A 1 102 ? -10.661 -2.278 3.506 1.00 92.75 102 LYS A O 1
ATOM 775 N N . THR A 1 103 ? -9.921 -4.321 4.072 1.00 92.25 103 THR A N 1
ATOM 776 C CA . THR A 1 103 ? -8.592 -3.906 4.536 1.00 92.25 103 THR A CA 1
ATOM 777 C C . THR A 1 103 ? -7.711 -3.466 3.372 1.00 92.25 103 THR A C 1
ATOM 779 O O . THR A 1 103 ? -7.080 -2.419 3.455 1.00 92.25 103 THR A O 1
ATOM 782 N N . ILE A 1 104 ? -7.727 -4.204 2.254 1.00 92.06 104 ILE A N 1
ATOM 783 C CA . ILE A 1 104 ? -6.971 -3.833 1.044 1.00 92.06 104 ILE A CA 1
ATOM 784 C C . ILE A 1 104 ? -7.398 -2.449 0.553 1.00 92.06 104 ILE A C 1
ATOM 786 O O . ILE A 1 104 ? -6.544 -1.624 0.251 1.00 92.06 104 ILE A O 1
ATOM 790 N N . LYS A 1 105 ? -8.708 -2.164 0.550 1.00 92.25 105 LYS A N 1
ATOM 791 C CA . LYS A 1 105 ? -9.238 -0.845 0.188 1.00 92.25 105 LYS A CA 1
ATOM 792 C C . LYS A 1 105 ? -8.623 0.266 1.042 1.00 92.25 105 LYS A C 1
ATOM 794 O O . LYS A 1 105 ? -8.242 1.289 0.493 1.00 92.25 105 LYS A O 1
ATOM 799 N N . VAL A 1 106 ? -8.490 0.054 2.352 1.00 90.19 106 VAL A N 1
ATOM 800 C CA . VAL A 1 106 ? -7.873 1.035 3.261 1.00 90.19 106 VAL A CA 1
ATOM 801 C C . VAL A 1 106 ? -6.388 1.249 2.952 1.00 90.19 106 VAL A C 1
ATOM 803 O O . VAL A 1 106 ? -5.895 2.352 3.128 1.00 90.19 106 VAL A O 1
ATOM 806 N N . TYR A 1 107 ? -5.669 0.233 2.471 1.00 88.19 107 TYR A N 1
ATOM 807 C CA . TYR A 1 107 ? -4.242 0.363 2.145 1.00 88.19 107 TYR A CA 1
ATOM 808 C C . TYR A 1 107 ? -3.957 1.151 0.863 1.00 88.19 107 TYR A C 1
ATOM 810 O O . TYR A 1 107 ? -2.848 1.651 0.710 1.00 88.19 107 TYR A O 1
ATOM 818 N N . ILE A 1 108 ? -4.921 1.228 -0.058 1.00 87.25 108 ILE A N 1
ATOM 819 C CA . ILE A 1 108 ? -4.753 1.851 -1.382 1.00 87.25 108 ILE A CA 1
ATOM 820 C C . ILE A 1 108 ? -5.545 3.159 -1.546 1.00 87.25 108 ILE A C 1
ATOM 822 O O . ILE A 1 108 ? -5.646 3.658 -2.666 1.00 87.25 108 ILE A O 1
ATOM 826 N N . THR A 1 109 ? -6.156 3.660 -0.466 1.00 75.50 109 THR A N 1
ATOM 827 C CA . THR A 1 109 ? -6.890 4.940 -0.430 1.00 75.50 109 THR A CA 1
ATOM 828 C C . THR A 1 109 ? -5.961 6.048 0.039 1.00 75.50 109 THR A C 1
ATOM 830 O O . THR A 1 109 ? -6.028 7.141 -0.560 1.00 75.50 109 THR A O 1
#

Sequence (109 aa):
ELPAIPAKILKQIKSGRRIQISLSRVLSLPVNCSQLCNGSLGHDLVGLLKDSLAPSTQATYMSGIRSYINFCDSHGLIPFPSSEALLCFFSVFSFNRGIACKTIKVYIT

Radius of gyration: 17.5 Å; chains: 1; bounding box: 28×51×38 Å

Secondary structure (DSSP, 8-state):
-PPPPPHHHHHHHTT-------GGGT--S---GGGTTSHHHHHHHHHHHHHTS-HHHHHHHHHHHHHHHHHHHHTT---SSPPHHHHHHHHHHHHHTT--HHHHHHHT-

Foldseek 3Di:
DDPDDPVVVVVVVVPPPPPPPPPVPPDPDPPPVPPCPPVVNV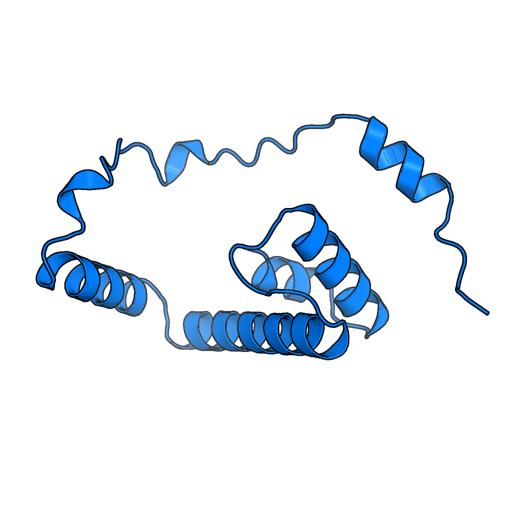VVVVVCVVVVDDPVLVVLQVVLLVLLVVVCVVVVHDSPPDDPVSLVVSLVVCVVVVNDNVSSVSSSD

InterPro domains:
  IPR010998 Integrase/recombinase, N-terminal [G3DSA:1.10.150.130] (46-109)